Protein AF-A0A2E5KQF5-F1 (afdb_monomer_lite)

Foldseek 3Di:
DDDDDDDDQDQDQAALDHGQDDPPDPDPRRRHDDDDDDDQDDPNHGPPVVD

pLDDT: mean 94.47, std 3.08, range [79.0, 97.62]

Radius of gyration: 14.67 Å; chains: 1; bounding box: 32×18×40 Å

Sequence (51 aa):
MGFACNRGHQSDIGGGAPGTVNPEATEIFHEGIWLPPLRIIERSKICEDIW

Structure (mmCIF, N/CA/C/O backbone):
data_AF-A0A2E5KQF5-F1
#
_entry.id   AF-A0A2E5KQF5-F1
#
loop_
_atom_site.group_PDB
_atom_site.id
_atom_site.type_symbol
_atom_site.label_atom_id
_atom_site.label_alt_id
_atom_site.label_comp_id
_atom_site.label_asym_id
_atom_site.label_entity_id
_atom_site.label_seq_id
_atom_site.pdbx_PDB_ins_code
_atom_site.Cartn_x
_atom_site.Cartn_y
_atom_site.Cartn_z
_atom_site.occupancy
_atom_site.B_iso_or_equiv
_atom_site.auth_seq_id
_atom_site.auth_comp_id
_atom_site.auth_asym_id
_atom_site.auth_atom_id
_atom_site.pdbx_PDB_model_num
ATOM 1 N N . MET A 1 1 ? -26.578 -2.196 14.123 1.00 79.00 1 MET A N 1
ATOM 2 C CA . MET A 1 1 ? -25.176 -1.775 14.354 1.00 79.00 1 MET A CA 1
ATOM 3 C C . MET A 1 1 ? -24.402 -2.074 13.082 1.00 79.00 1 MET A C 1
ATOM 5 O O . MET A 1 1 ? -24.636 -3.134 12.515 1.00 79.00 1 MET A O 1
ATOM 9 N N . GLY A 1 2 ? -23.566 -1.154 12.601 1.00 94.81 2 GLY A N 1
ATOM 10 C CA . GLY A 1 2 ? -22.852 -1.291 11.327 1.00 94.81 2 GLY A CA 1
ATOM 11 C C . GLY A 1 2 ? -21.639 -0.366 11.253 1.00 94.81 2 GLY A C 1
ATOM 12 O O . GLY A 1 2 ? -21.344 0.333 12.221 1.00 94.81 2 GLY A O 1
ATOM 13 N N . PHE A 1 3 ? -20.955 -0.370 10.111 1.00 96.69 3 PHE A N 1
ATOM 14 C CA . PHE A 1 3 ? -19.762 0.441 9.866 1.00 96.69 3 PHE A CA 1
ATOM 15 C C . PHE A 1 3 ? -20.060 1.573 8.879 1.00 96.69 3 PHE A C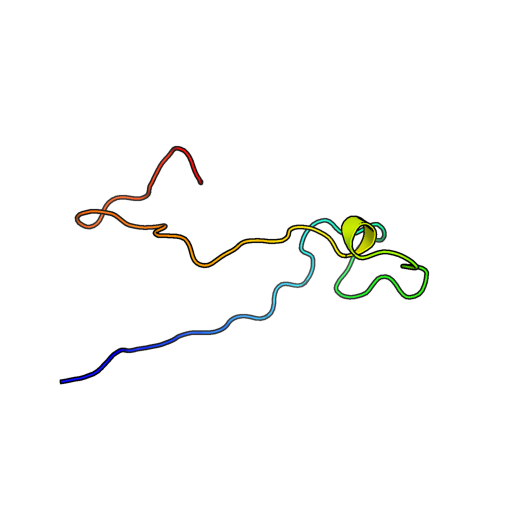 1
ATOM 17 O O . PHE A 1 3 ? -20.873 1.409 7.971 1.00 96.69 3 PHE A O 1
ATOM 24 N N . ALA A 1 4 ? -19.375 2.705 9.047 1.00 97.06 4 ALA A N 1
ATOM 25 C CA . ALA A 1 4 ? -19.303 3.759 8.041 1.00 97.06 4 ALA A CA 1
ATOM 26 C C . ALA A 1 4 ? -18.023 3.587 7.210 1.00 97.06 4 ALA A C 1
ATOM 28 O O . ALA A 1 4 ? -16.984 3.196 7.745 1.00 97.06 4 ALA A O 1
ATOM 29 N N . CYS A 1 5 ? -18.090 3.887 5.913 1.00 96.94 5 CYS A N 1
ATOM 30 C CA . CYS A 1 5 ? -16.957 3.777 4.995 1.00 96.94 5 CYS A CA 1
ATOM 31 C C . CYS A 1 5 ? -16.838 5.042 4.140 1.00 96.94 5 CYS A C 1
ATOM 33 O O . CYS A 1 5 ? -17.849 5.605 3.725 1.00 96.94 5 CYS A O 1
ATOM 35 N N . ASN A 1 6 ? -15.604 5.453 3.850 1.00 97.12 6 ASN A N 1
ATOM 36 C CA . ASN A 1 6 ? -15.286 6.539 2.926 1.00 97.12 6 ASN A CA 1
ATOM 37 C C . ASN A 1 6 ? -14.232 6.059 1.914 1.00 97.12 6 ASN A C 1
ATOM 39 O O . ASN A 1 6 ? -13.383 5.235 2.253 1.00 97.12 6 ASN A O 1
ATOM 43 N N . ARG A 1 7 ? -14.281 6.577 0.684 1.00 96.38 7 ARG A N 1
ATOM 44 C CA . ARG A 1 7 ? -13.291 6.350 -0.373 1.00 96.38 7 ARG A CA 1
ATOM 45 C C . ARG A 1 7 ? -12.974 7.683 -1.045 1.00 96.38 7 ARG A C 1
ATOM 47 O O . ARG A 1 7 ? -13.885 8.370 -1.492 1.00 96.38 7 ARG A O 1
ATOM 54 N N . GLY A 1 8 ? -11.690 8.001 -1.163 1.00 95.00 8 GLY A N 1
ATOM 55 C CA . GLY A 1 8 ? -11.198 9.118 -1.967 1.00 95.00 8 GLY A CA 1
ATOM 56 C C . GLY A 1 8 ? -10.352 8.619 -3.133 1.00 95.00 8 GLY A C 1
ATOM 57 O O . GLY A 1 8 ? -9.682 7.596 -3.008 1.00 95.00 8 GLY A O 1
ATOM 58 N N . HIS A 1 9 ? -10.386 9.344 -4.252 1.00 95.00 9 HIS A N 1
ATOM 59 C CA . HIS A 1 9 ? -9.441 9.162 -5.354 1.00 95.00 9 HIS A CA 1
ATOM 60 C C . HIS A 1 9 ? -8.251 10.095 -5.131 1.00 95.00 9 HIS A C 1
ATOM 62 O O . HIS A 1 9 ? -8.453 11.290 -4.919 1.00 95.00 9 HIS A O 1
ATOM 68 N N . GLN A 1 10 ? -7.034 9.558 -5.157 1.00 94.06 10 GLN A N 1
ATOM 69 C CA . GLN A 1 10 ? -5.807 10.352 -5.085 1.00 94.06 10 GLN A CA 1
ATOM 70 C C . GLN A 1 10 ? -5.256 10.547 -6.495 1.00 94.06 10 GLN A C 1
ATOM 72 O O . GLN A 1 10 ? -5.358 9.652 -7.331 1.00 94.06 10 GLN A O 1
ATOM 77 N N . SER A 1 11 ? -4.686 11.719 -6.770 1.00 94.31 11 SER A N 1
ATOM 78 C CA . SER A 1 11 ? -4.116 12.014 -8.088 1.00 94.31 11 SER A CA 1
ATOM 79 C C . SER A 1 11 ? -2.875 11.180 -8.387 1.00 94.31 11 SER A C 1
ATOM 81 O O . SER A 1 11 ? -2.618 10.913 -9.556 1.00 94.31 11 SER A O 1
ATOM 83 N N . ASP A 1 12 ? -2.136 10.788 -7.348 1.00 94.88 12 ASP A N 1
ATOM 84 C CA . ASP A 1 12 ? -0.902 10.010 -7.416 1.00 94.88 12 ASP A CA 1
ATOM 85 C C . ASP A 1 12 ? -0.702 9.261 -6.085 1.00 94.88 12 ASP A C 1
ATOM 87 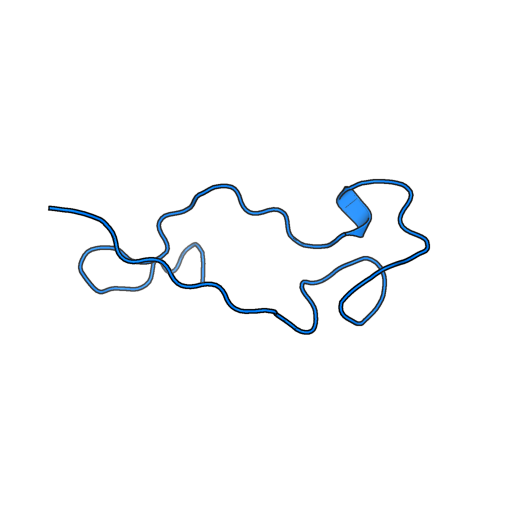O O . ASP A 1 12 ? -1.138 9.734 -5.031 1.00 94.88 12 ASP A O 1
ATOM 91 N N . ILE A 1 13 ? -0.058 8.097 -6.143 1.00 94.88 13 ILE A N 1
ATOM 92 C CA . ILE A 1 13 ? 0.287 7.247 -4.995 1.00 94.88 13 ILE A CA 1
ATOM 93 C C . ILE A 1 13 ? 1.747 6.750 -5.037 1.00 94.88 13 ILE A C 1
ATOM 95 O O . ILE A 1 13 ? 2.103 5.805 -4.333 1.00 94.88 13 ILE A O 1
ATOM 99 N N . GLY A 1 14 ? 2.595 7.377 -5.857 1.00 95.12 14 GLY A N 1
ATOM 100 C CA . GLY A 1 14 ? 4.026 7.091 -5.964 1.00 95.12 14 GLY A CA 1
ATOM 101 C C . GLY A 1 14 ? 4.374 5.959 -6.930 1.00 95.12 14 GLY A C 1
ATOM 102 O O . GLY A 1 14 ? 5.299 5.198 -6.654 1.00 95.12 14 GLY A O 1
ATOM 103 N N . GLY A 1 15 ? 3.619 5.809 -8.023 1.00 94.44 15 GLY A N 1
ATOM 104 C CA . GLY A 1 15 ? 3.901 4.820 -9.069 1.00 94.44 15 GLY A CA 1
ATOM 105 C C . GLY A 1 15 ? 5.136 5.147 -9.916 1.00 94.44 15 GLY A C 1
ATOM 106 O O . GLY A 1 15 ? 5.814 6.153 -9.724 1.00 94.44 15 GLY A O 1
ATOM 107 N N . GLY A 1 16 ? 5.428 4.289 -10.896 1.00 94.19 16 GLY A N 1
ATOM 108 C CA . GLY A 1 16 ? 6.577 4.431 -11.802 1.00 94.19 16 GLY A CA 1
ATOM 109 C C . GLY A 1 16 ? 6.484 5.601 -12.792 1.00 94.19 16 GLY A C 1
ATOM 110 O O . GLY A 1 16 ? 7.460 5.888 -13.481 1.00 94.19 16 GLY A O 1
ATOM 111 N N . ALA A 1 17 ? 5.340 6.285 -12.857 1.00 94.31 17 ALA A N 1
ATOM 112 C CA . ALA A 1 17 ? 5.127 7.494 -13.642 1.00 94.31 17 ALA A CA 1
ATOM 113 C C . ALA A 1 17 ? 4.252 8.484 -12.847 1.00 94.31 17 ALA A C 1
ATOM 115 O O . ALA A 1 17 ? 3.379 8.032 -12.104 1.00 94.31 17 ALA A O 1
ATOM 116 N N . PRO A 1 18 ? 4.440 9.811 -13.005 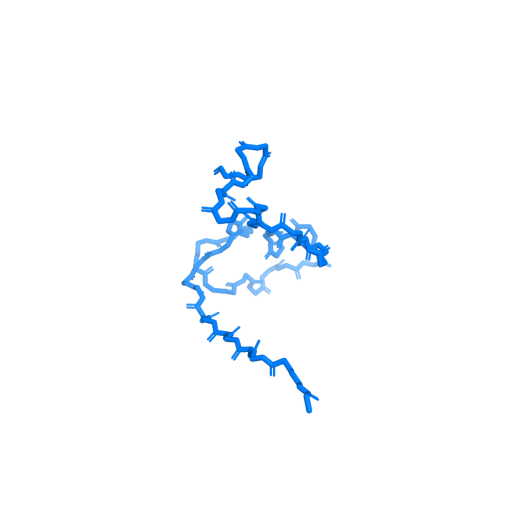1.00 93.19 18 PRO A N 1
ATOM 117 C CA . PRO A 1 18 ? 3.597 10.800 -12.339 1.00 93.19 18 PRO A CA 1
ATOM 118 C C . PRO A 1 18 ? 2.126 10.690 -12.756 1.00 93.19 18 PRO A C 1
ATOM 120 O O . PRO A 1 18 ? 1.812 10.616 -13.946 1.00 93.19 18 PRO A O 1
ATOM 123 N N . GLY A 1 19 ? 1.224 10.786 -11.781 1.00 90.81 19 GLY A N 1
ATOM 124 C CA . GLY A 1 19 ? -0.223 10.778 -11.989 1.00 90.81 19 GLY A CA 1
ATOM 125 C C . GLY A 1 19 ? -0.909 9.482 -11.556 1.00 90.81 19 GLY A C 1
ATOM 126 O O . GLY A 1 19 ? -0.384 8.688 -10.786 1.00 90.81 19 GLY A O 1
ATOM 127 N N . THR A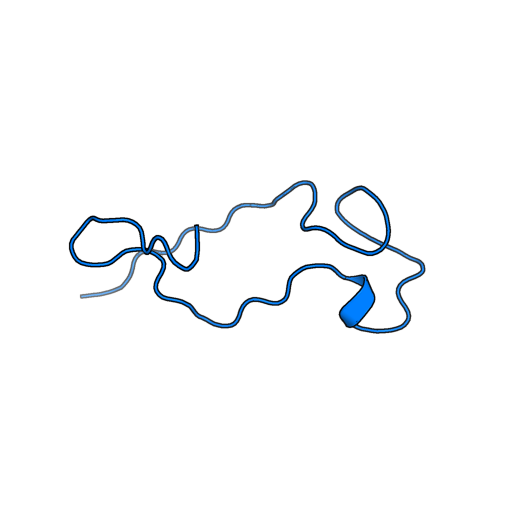 1 20 ? -2.151 9.295 -12.012 1.00 88.56 20 THR A N 1
ATOM 128 C CA . THR A 1 20 ? -3.038 8.227 -11.508 1.00 88.56 20 THR A CA 1
ATOM 129 C C . THR A 1 20 ? -2.740 6.851 -12.106 1.00 88.56 20 THR A C 1
ATOM 131 O O . THR A 1 20 ? -3.087 5.850 -11.488 1.00 88.56 20 THR A O 1
ATOM 134 N N . VAL A 1 21 ? -2.154 6.778 -13.306 1.00 90.25 21 VAL A N 1
ATOM 135 C CA . VAL A 1 21 ? -1.933 5.512 -14.025 1.00 90.25 21 VAL A CA 1
ATOM 136 C C . VAL A 1 21 ? -0.567 5.524 -14.696 1.00 90.25 21 VAL A C 1
ATOM 138 O O . VAL A 1 21 ? -0.236 6.489 -15.385 1.00 90.25 21 VAL A O 1
ATOM 141 N N . ASN A 1 22 ? 0.170 4.420 -14.568 1.00 94.56 22 ASN A N 1
ATOM 142 C CA . ASN A 1 22 ? 1.365 4.141 -15.355 1.00 94.56 22 ASN A CA 1
ATOM 143 C C . ASN A 1 22 ? 1.059 3.070 -16.427 1.00 94.56 22 ASN A C 1
ATOM 145 O O . ASN A 1 22 ? 1.053 1.883 -16.109 1.00 94.56 22 ASN A O 1
ATOM 149 N N . PRO A 1 23 ? 0.818 3.438 -17.699 1.00 94.44 23 PRO A N 1
ATOM 150 C CA . PRO A 1 23 ? 0.481 2.470 -18.748 1.00 94.44 23 PRO A CA 1
ATOM 151 C C . PRO A 1 23 ? 1.641 1.536 -19.133 1.00 94.44 23 PRO A C 1
ATOM 153 O O . PRO A 1 23 ? 1.414 0.552 -19.832 1.00 94.44 23 PRO A O 1
ATOM 156 N N . GLU A 1 24 ? 2.869 1.831 -18.702 1.00 95.75 24 GLU A N 1
ATOM 157 C CA . GLU A 1 24 ? 4.056 1.005 -18.953 1.00 95.75 24 GLU A CA 1
ATOM 158 C C . GLU A 1 24 ? 4.340 0.020 -17.804 1.00 95.75 24 GLU A C 1
ATOM 160 O O . GLU A 1 24 ? 5.331 -0.713 -17.837 1.00 95.75 24 GLU A O 1
ATOM 165 N N . ALA A 1 25 ? 3.488 -0.023 -16.773 1.00 96.00 25 ALA A N 1
ATOM 166 C CA . ALA A 1 25 ? 3.632 -0.955 -15.666 1.00 96.00 25 ALA A CA 1
ATOM 167 C C . ALA A 1 25 ? 3.436 -2.407 -16.135 1.00 96.00 25 ALA A C 1
ATOM 169 O O . ALA A 1 25 ? 2.348 -2.833 -16.515 1.00 96.00 25 ALA A O 1
ATOM 170 N N . THR A 1 26 ? 4.509 -3.194 -16.087 1.00 96.44 26 THR A N 1
ATOM 171 C CA . THR A 1 26 ? 4.478 -4.642 -16.359 1.00 96.44 26 THR A CA 1
ATOM 172 C C . THR A 1 26 ? 4.357 -5.489 -15.097 1.00 96.44 26 THR A C 1
ATOM 174 O O . THR A 1 26 ? 4.085 -6.680 -15.178 1.00 96.44 26 THR A O 1
ATOM 177 N N . GLU A 1 27 ? 4.603 -4.882 -13.938 1.00 95.56 27 GLU A N 1
ATOM 178 C CA . GLU A 1 27 ? 4.654 -5.531 -12.636 1.00 95.56 27 GLU A CA 1
ATOM 179 C C . GLU A 1 27 ? 3.990 -4.628 -11.602 1.00 95.56 27 GLU A C 1
ATOM 181 O O . GLU A 1 27 ? 4.035 -3.400 -11.688 1.00 95.56 27 GLU A O 1
ATOM 186 N N . ILE A 1 28 ? 3.436 -5.249 -10.569 1.00 93.81 28 ILE A N 1
ATOM 187 C CA . ILE A 1 28 ? 2.682 -4.570 -9.512 1.00 93.81 28 ILE A CA 1
ATOM 188 C C . ILE A 1 28 ? 3.502 -3.524 -8.746 1.00 93.81 28 ILE A C 1
ATOM 190 O O . ILE A 1 28 ? 2.969 -2.530 -8.264 1.00 93.81 28 ILE A O 1
ATOM 194 N N . PHE A 1 29 ? 4.819 -3.719 -8.671 1.00 93.25 29 PHE A N 1
ATOM 195 C CA . PHE A 1 29 ? 5.739 -2.818 -7.981 1.00 93.25 29 PHE A CA 1
ATOM 196 C C . PHE A 1 29 ? 5.897 -1.465 -8.693 1.00 93.25 29 PHE A C 1
ATOM 198 O O . PHE A 1 29 ? 6.440 -0.533 -8.109 1.00 93.25 29 PHE A O 1
ATOM 205 N N . HIS A 1 30 ? 5.411 -1.338 -9.932 1.00 95.69 30 HIS A N 1
ATOM 206 C CA . HIS A 1 30 ? 5.401 -0.081 -10.681 1.00 95.69 30 HIS A CA 1
ATOM 207 C C . HIS A 1 30 ? 4.121 0.746 -10.462 1.00 95.69 30 HIS A C 1
ATOM 209 O O . HIS A 1 30 ? 4.032 1.858 -10.980 1.00 95.69 30 HIS A O 1
ATOM 215 N N . GLU A 1 31 ? 3.144 0.232 -9.710 1.00 95.44 31 GLU A N 1
ATOM 216 C CA . GLU A 1 31 ? 1.815 0.847 -9.529 1.00 95.44 31 GLU A CA 1
ATOM 217 C C . GLU A 1 31 ? 1.717 1.738 -8.276 1.00 95.44 31 GLU A C 1
ATOM 219 O O . GLU A 1 31 ? 0.664 2.297 -7.984 1.00 95.44 31 GLU A O 1
ATOM 224 N N . GLY A 1 32 ? 2.812 1.895 -7.526 1.00 94.94 32 GLY A N 1
ATOM 225 C CA . GLY A 1 32 ? 2.879 2.734 -6.326 1.00 94.94 32 GLY A CA 1
ATOM 226 C C . GLY A 1 32 ? 2.662 1.956 -5.031 1.00 9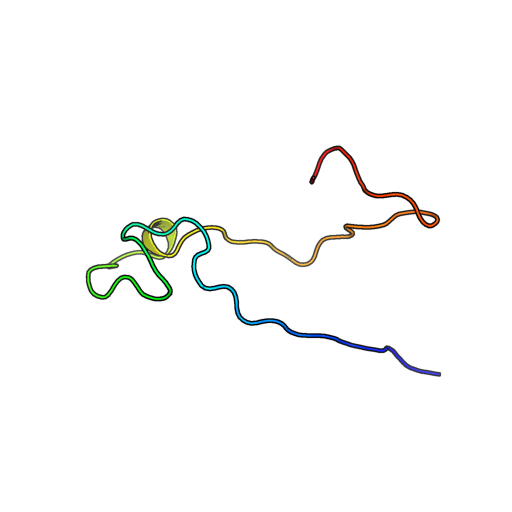4.94 32 GLY A C 1
ATOM 227 O O . GLY A 1 32 ? 2.942 0.757 -4.955 1.00 94.94 32 GLY A O 1
ATOM 228 N N . ILE A 1 33 ? 2.218 2.643 -3.972 1.00 94.25 33 ILE A N 1
ATOM 229 C CA . ILE A 1 33 ? 2.106 2.019 -2.646 1.00 94.25 33 ILE A CA 1
ATOM 230 C C . ILE A 1 33 ? 1.001 0.956 -2.587 1.00 94.25 33 ILE A C 1
ATOM 232 O O . ILE A 1 33 ? -0.129 1.160 -3.029 1.00 94.25 33 ILE A O 1
ATOM 236 N N . TRP A 1 34 ? 1.321 -0.173 -1.958 1.00 92.38 34 TRP A N 1
ATOM 237 C CA . TRP A 1 34 ? 0.392 -1.270 -1.698 1.00 92.38 34 TRP A CA 1
ATOM 238 C C . TRP A 1 34 ? 0.178 -1.426 -0.197 1.00 92.38 34 TRP A C 1
ATOM 240 O O . TRP A 1 34 ? 1.007 -1.996 0.511 1.00 92.38 34 TRP A O 1
ATOM 250 N N . LEU A 1 35 ? -0.945 -0.899 0.292 1.00 93.19 35 LEU A N 1
ATOM 251 C CA . LEU A 1 35 ? -1.294 -0.945 1.707 1.00 93.19 35 LEU A CA 1
ATOM 252 C C . LEU A 1 35 ? -2.319 -2.060 1.968 1.00 93.19 35 LEU A C 1
ATOM 254 O O . LEU A 1 35 ? -3.411 -2.026 1.393 1.00 93.19 35 LEU A O 1
ATOM 258 N N . PRO A 1 36 ? -2.026 -3.034 2.849 1.00 95.50 36 PRO A N 1
ATOM 259 C CA . PRO A 1 36 ? -3.064 -3.911 3.376 1.00 95.50 36 PRO A CA 1
ATOM 260 C C . PRO A 1 36 ? -4.044 -3.103 4.252 1.00 95.50 36 PRO A C 1
ATOM 262 O O . PRO A 1 36 ? -3.821 -1.920 4.522 1.00 95.50 36 PRO A O 1
ATOM 265 N N . PRO A 1 37 ? -5.137 -3.708 4.744 1.00 95.81 37 PRO A N 1
ATOM 266 C CA . PRO A 1 37 ? -5.948 -3.081 5.778 1.00 95.81 37 PRO A CA 1
ATOM 267 C C . PRO A 1 37 ? -5.095 -2.740 7.008 1.00 95.81 37 PRO A C 1
ATOM 269 O O . PRO A 1 37 ? -4.506 -3.622 7.633 1.00 95.81 37 PRO A O 1
ATOM 272 N N . LEU A 1 38 ? -5.043 -1.455 7.354 1.00 95.56 38 LEU A N 1
ATOM 273 C CA . LEU A 1 38 ? -4.233 -0.919 8.447 1.00 95.56 38 LEU A CA 1
ATOM 274 C C . LEU A 1 38 ? -5.095 -0.063 9.377 1.00 95.56 38 LEU A C 1
ATOM 276 O O . LEU A 1 38 ? -6.053 0.588 8.954 1.00 95.56 38 LEU A O 1
ATOM 280 N N . ARG A 1 39 ? -4.734 -0.037 10.662 1.00 95.44 39 ARG A N 1
ATOM 281 C CA . ARG A 1 39 ? -5.345 0.856 11.649 1.00 95.44 39 ARG A CA 1
ATOM 282 C C . ARG A 1 39 ? -4.537 2.149 11.723 1.00 95.44 39 ARG A C 1
ATOM 284 O O . ARG A 1 39 ? -3.495 2.177 12.362 1.00 95.44 39 ARG A O 1
ATOM 291 N N . ILE A 1 40 ? -5.052 3.210 11.109 1.00 96.06 40 ILE A N 1
ATOM 292 C CA . ILE A 1 40 ? -4.380 4.523 11.036 1.00 96.06 40 ILE A CA 1
ATOM 293 C C . ILE A 1 40 ? -4.704 5.463 12.210 1.00 96.06 40 ILE A C 1
ATOM 295 O O . ILE A 1 40 ? -4.044 6.481 12.395 1.00 96.06 40 ILE A O 1
ATOM 299 N N . ILE A 1 41 ? -5.726 5.131 13.008 1.00 96.56 41 ILE A N 1
ATOM 300 C CA . ILE A 1 41 ? -6.127 5.887 14.202 1.00 96.56 41 ILE A CA 1
ATOM 301 C C . ILE A 1 41 ? -6.301 4.918 15.378 1.00 96.56 41 ILE A C 1
ATOM 303 O O . ILE A 1 41 ? -7.012 3.916 15.274 1.00 96.56 41 ILE A O 1
ATOM 307 N N . GLU A 1 42 ? -5.698 5.240 16.523 1.00 96.88 42 GLU A N 1
ATOM 308 C CA . GLU A 1 42 ? -5.896 4.572 17.811 1.00 96.88 42 GLU A CA 1
ATOM 309 C C . GLU A 1 42 ? -6.353 5.564 18.868 1.00 96.88 42 GLU A C 1
ATOM 311 O O . GLU A 1 42 ? -5.684 6.565 19.090 1.00 96.88 42 GLU A O 1
ATOM 316 N N . ARG A 1 43 ? -7.448 5.283 19.589 1.00 96.38 43 ARG A N 1
ATOM 317 C CA . ARG A 1 43 ? -7.894 6.136 20.715 1.00 96.38 43 ARG A CA 1
ATOM 318 C C . ARG A 1 43 ? -7.927 7.633 20.343 1.00 96.38 43 ARG A C 1
ATOM 320 O O . ARG A 1 43 ? -7.473 8.479 21.111 1.00 96.38 43 ARG A O 1
ATOM 327 N N . SER A 1 44 ? -8.441 7.933 19.149 1.00 97.38 44 SER A N 1
ATOM 328 C CA . SER A 1 44 ? -8.521 9.286 18.572 1.00 97.38 44 SER A CA 1
ATOM 329 C C 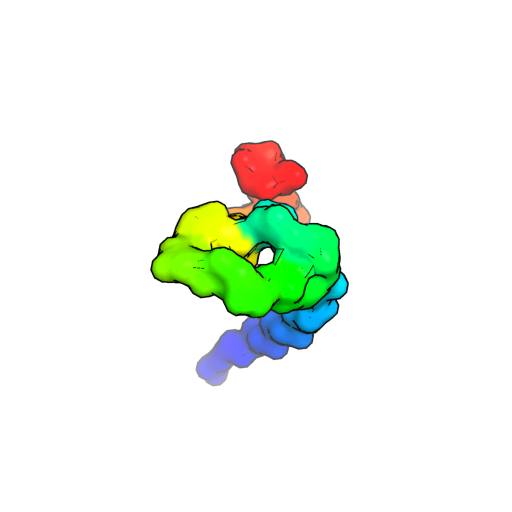. SER A 1 44 ? -7.173 9.978 18.311 1.00 97.38 44 SER A C 1
ATOM 331 O O . SER A 1 44 ? -7.139 11.195 18.157 1.00 97.38 44 SER A O 1
ATOM 333 N N . LYS A 1 45 ? -6.072 9.225 18.249 1.00 97.44 45 LYS A N 1
ATOM 334 C CA . LYS A 1 45 ? -4.735 9.696 17.870 1.00 97.44 45 LYS A CA 1
ATOM 335 C C . LYS A 1 45 ? -4.274 9.008 16.592 1.00 97.44 45 LYS A C 1
ATOM 337 O O . LYS A 1 45 ? -4.638 7.858 16.353 1.00 97.44 45 LYS A O 1
ATOM 342 N N . ILE A 1 46 ? -3.485 9.713 15.792 1.00 97.62 46 ILE A N 1
ATOM 343 C CA . ILE A 1 46 ? -2.847 9.151 14.600 1.00 97.62 46 ILE A CA 1
ATOM 344 C C . ILE A 1 46 ? -1.763 8.159 15.045 1.00 97.62 46 ILE A C 1
ATOM 346 O O . ILE A 1 46 ? -1.092 8.374 16.057 1.00 97.62 46 ILE A O 1
ATOM 350 N N . CYS A 1 47 ? -1.640 7.047 14.325 1.00 97.06 47 CYS A N 1
ATOM 351 C CA . CYS A 1 47 ? -0.523 6.120 14.486 1.00 97.06 47 CYS A CA 1
ATOM 352 C C . CYS A 1 47 ? 0.724 6.718 13.802 1.00 97.06 47 CYS A C 1
ATOM 354 O O . CYS A 1 47 ? 0.816 6.701 12.577 1.00 97.06 47 CYS A O 1
ATOM 356 N N . GLU A 1 48 ? 1.646 7.285 14.588 1.00 96.31 48 GLU A N 1
ATOM 357 C CA . GLU A 1 48 ? 2.837 8.023 14.106 1.00 96.31 48 GLU A CA 1
ATOM 358 C C . GLU A 1 48 ? 3.850 7.161 13.333 1.00 96.31 48 GLU A C 1
ATOM 360 O O . GLU A 1 48 ? 4.718 7.682 12.650 1.00 96.31 48 GLU A O 1
ATOM 365 N N . ASP A 1 49 ? 3.778 5.838 13.449 1.00 93.44 49 ASP A N 1
ATOM 366 C CA . ASP A 1 49 ? 4.605 4.899 12.685 1.00 93.44 49 ASP A CA 1
ATOM 367 C C . ASP A 1 49 ? 4.140 4.730 11.229 1.00 93.44 49 ASP A C 1
ATOM 369 O O . ASP A 1 49 ? 4.889 4.212 10.401 1.00 93.44 49 ASP A O 1
ATOM 373 N N . ILE A 1 50 ? 2.908 5.146 10.927 1.00 90.56 50 ILE A N 1
ATOM 374 C CA . ILE A 1 50 ? 2.280 5.042 9.602 1.00 90.56 50 ILE A CA 1
ATOM 375 C C . ILE A 1 50 ? 2.160 6.417 8.923 1.00 90.56 50 ILE A C 1
ATOM 377 O O . ILE A 1 50 ? 2.013 6.473 7.702 1.00 90.56 50 ILE A O 1
ATOM 381 N N . TRP A 1 51 ? 2.177 7.502 9.701 1.00 87.31 51 TRP A N 1
ATOM 382 C CA . TRP A 1 51 ? 1.967 8.873 9.227 1.00 87.31 51 TRP A CA 1
ATOM 383 C C . TRP A 1 51 ? 3.246 9.516 8.690 1.00 87.31 51 TRP A C 1
ATOM 385 O O . TRP A 1 51 ? 3.163 10.136 7.605 1.00 87.31 51 TRP A O 1
#

Secondary structure (DSSP, 8-state):
----------S--S-SSSSS--TT--SGGGS-----S---EETTEE-TTT-